Protein AF-A0A5K0XVF7-F1 (afdb_monomer_lite)

Sequence (56 aa):
MFATAVKFFAKKGKPKLKPIELKTPPEQTQTITRAIFDILKEHGPLTVSDTWERLK

Foldseek 3Di:
DVVVVCVVVPPPPDPPDDPPPDPDDPVVVVVVVVLLVVLCVVPPDDDPVVSVVPVD

Structure (mmCIF, N/CA/C/O backbone):
data_AF-A0A5K0XVF7-F1
#
_entry.id   AF-A0A5K0XVF7-F1
#
loop_
_atom_site.group_PDB
_atom_site.id
_atom_site.type_symbol
_atom_site.label_atom_id
_atom_site.label_alt_id
_atom_site.label_comp_id
_atom_site.label_asym_id
_atom_site.label_entity_id
_atom_site.label_seq_id
_atom_site.pdbx_PDB_ins_code
_atom_site.Cartn_x
_atom_site.Cartn_y
_atom_site.Cartn_z
_atom_site.occupancy
_atom_site.B_iso_or_equiv
_atom_site.auth_seq_id
_atom_site.auth_comp_id
_atom_site.auth_asym_id
_atom_site.auth_atom_id
_atom_site.pdbx_PDB_model_num
ATOM 1 N N . MET A 1 1 ? 36.331 -1.281 14.162 1.00 61.16 1 MET A N 1
ATOM 2 C CA . MET A 1 1 ? 35.152 -0.671 14.827 1.00 61.16 1 MET A CA 1
ATOM 3 C C . MET A 1 1 ? 34.676 0.630 14.162 1.00 61.16 1 MET A C 1
ATOM 5 O O . MET A 1 1 ? 33.477 0.864 14.137 1.00 61.16 1 MET A O 1
ATOM 9 N N . PHE A 1 2 ? 35.560 1.435 13.555 1.00 64.19 2 PHE A N 1
ATOM 10 C CA . PHE A 1 2 ? 35.203 2.712 12.904 1.00 64.19 2 PHE A CA 1
ATOM 11 C C . PHE A 1 2 ? 34.281 2.577 11.670 1.00 64.19 2 PHE A C 1
ATOM 13 O O . PHE A 1 2 ? 33.320 3.324 11.524 1.00 64.19 2 PHE A O 1
ATOM 20 N N . ALA A 1 3 ? 34.513 1.575 10.813 1.00 67.75 3 ALA A N 1
ATOM 21 C CA . ALA A 1 3 ? 33.711 1.353 9.603 1.00 67.75 3 ALA A CA 1
ATOM 22 C C . ALA A 1 3 ? 32.232 1.025 9.898 1.00 67.75 3 ALA A C 1
ATOM 24 O O . ALA A 1 3 ? 31.335 1.448 9.170 1.00 67.75 3 ALA A O 1
ATOM 25 N N . THR A 1 4 ? 31.963 0.307 10.992 1.00 69.56 4 THR A N 1
ATOM 26 C CA . THR A 1 4 ? 30.600 -0.031 11.426 1.00 69.56 4 THR A CA 1
ATOM 27 C C . THR A 1 4 ? 29.844 1.208 11.898 1.00 69.56 4 THR A C 1
ATOM 29 O O . THR A 1 4 ? 28.673 1.369 11.558 1.00 69.56 4 THR A O 1
ATOM 32 N N . ALA A 1 5 ? 30.523 2.113 12.612 1.00 71.56 5 ALA A N 1
ATOM 33 C CA . ALA A 1 5 ? 29.948 3.381 13.047 1.00 71.56 5 ALA A CA 1
ATOM 34 C C . ALA A 1 5 ? 29.579 4.259 11.841 1.00 71.56 5 ALA A C 1
ATOM 36 O O . ALA A 1 5 ? 28.433 4.688 11.728 1.00 71.56 5 ALA A O 1
ATOM 37 N N . VAL A 1 6 ? 30.493 4.431 10.876 1.00 73.25 6 VAL A N 1
ATOM 38 C CA . VAL A 1 6 ? 30.229 5.197 9.642 1.00 73.25 6 VAL A CA 1
ATOM 39 C C . VAL A 1 6 ? 29.035 4.628 8.872 1.00 73.25 6 VAL A C 1
ATOM 41 O O . VAL A 1 6 ? 28.173 5.383 8.436 1.00 73.25 6 VAL A O 1
ATOM 44 N N . LYS A 1 7 ? 28.912 3.299 8.763 1.00 66.50 7 LYS A N 1
ATOM 45 C CA . LYS A 1 7 ? 27.777 2.650 8.082 1.00 66.50 7 LYS A CA 1
ATOM 46 C C . LYS A 1 7 ? 26.441 2.864 8.803 1.00 66.50 7 LYS A C 1
ATOM 48 O O . LYS A 1 7 ? 25.397 2.902 8.153 1.00 66.50 7 LYS A O 1
ATOM 53 N N . PHE A 1 8 ? 26.463 3.001 10.128 1.00 64.56 8 PHE A N 1
ATOM 54 C CA . PHE A 1 8 ? 25.270 3.278 10.925 1.00 64.56 8 PHE A CA 1
ATOM 55 C C . PHE A 1 8 ? 24.826 4.740 10.782 1.00 64.56 8 PHE A C 1
ATOM 57 O O . PHE A 1 8 ? 23.647 4.993 10.553 1.00 64.56 8 PHE A O 1
ATOM 64 N N . PHE A 1 9 ? 25.769 5.688 10.808 1.00 65.38 9 PHE A N 1
ATOM 65 C CA . PHE A 1 9 ? 25.489 7.114 10.592 1.00 65.38 9 PHE A CA 1
ATOM 66 C C . PHE A 1 9 ? 25.160 7.456 9.128 1.00 65.38 9 PHE A C 1
ATOM 68 O O . PHE A 1 9 ? 24.394 8.380 8.872 1.00 65.38 9 PHE A O 1
ATOM 75 N N . ALA A 1 10 ? 25.677 6.690 8.161 1.00 66.38 10 ALA A N 1
ATOM 76 C CA . ALA A 1 10 ? 25.386 6.860 6.735 1.00 66.38 10 ALA A CA 1
ATOM 77 C C . ALA A 1 10 ? 24.021 6.294 6.308 1.00 66.38 10 ALA A C 1
ATOM 79 O O . ALA A 1 10 ? 23.556 6.570 5.199 1.00 66.38 10 ALA A O 1
ATOM 80 N N . LYS A 1 11 ? 23.344 5.507 7.158 1.00 67.69 11 LYS A N 1
ATOM 81 C CA . LYS A 1 11 ? 21.956 5.115 6.898 1.00 67.69 11 LYS A CA 1
ATOM 82 C C . LYS A 1 11 ? 21.073 6.342 7.077 1.00 67.69 11 LYS A C 1
ATOM 84 O O . LYS A 1 11 ? 20.625 6.647 8.178 1.00 67.69 11 LYS A O 1
ATOM 89 N N . LYS A 1 12 ? 20.787 7.019 5.962 1.00 67.50 12 LYS A N 1
ATOM 90 C CA . LYS A 1 12 ? 19.721 8.017 5.870 1.00 67.50 12 LYS A CA 1
ATOM 91 C C . LYS A 1 12 ? 18.444 7.363 6.400 1.00 67.50 12 LYS A C 1
ATOM 93 O O . LYS A 1 12 ? 17.899 6.455 5.769 1.00 67.50 12 LYS A O 1
ATOM 98 N N . GLY A 1 13 ? 18.035 7.751 7.607 1.00 63.62 13 GLY A N 1
ATOM 99 C CA . GLY A 1 13 ? 16.827 7.229 8.228 1.00 63.62 13 GLY A CA 1
ATOM 100 C C . GLY A 1 13 ? 15.664 7.454 7.274 1.00 63.62 13 GLY A C 1
ATOM 101 O O . GLY A 1 13 ? 15.537 8.545 6.712 1.00 63.62 13 GLY A O 1
ATOM 102 N N . LYS A 1 14 ? 14.844 6.420 7.044 1.00 66.94 14 LYS A N 1
ATOM 103 C CA . LYS A 1 14 ? 13.604 6.602 6.285 1.00 66.94 14 LYS A CA 1
ATOM 104 C C . LYS A 1 14 ? 12.858 7.767 6.947 1.00 66.94 14 LYS A C 1
ATOM 106 O O . LYS A 1 14 ? 12.702 7.729 8.173 1.00 66.94 14 LYS A O 1
ATOM 111 N N . PRO A 1 15 ? 12.468 8.814 6.197 1.00 75.69 15 PRO A N 1
ATOM 112 C CA . PRO A 1 15 ? 11.720 9.912 6.784 1.00 75.69 15 PRO A CA 1
ATOM 113 C C . PRO A 1 15 ? 10.502 9.315 7.484 1.00 75.69 15 PRO A C 1
ATOM 115 O O . PRO A 1 15 ? 9.888 8.380 6.964 1.00 75.69 15 PRO A O 1
ATOM 118 N N . LYS A 1 16 ? 10.182 9.809 8.683 1.00 69.50 16 LYS A N 1
ATOM 119 C CA . LYS A 1 16 ? 8.935 9.445 9.355 1.00 69.50 16 LYS A CA 1
ATOM 120 C C . LYS A 1 16 ? 7.796 9.992 8.495 1.00 69.50 16 LYS A C 1
ATOM 122 O O . LYS A 1 16 ? 7.432 11.158 8.614 1.00 69.50 16 LYS A O 1
ATOM 127 N N . LEU A 1 17 ? 7.319 9.173 7.562 1.00 77.62 17 LEU A N 1
ATOM 128 C CA . LEU A 1 17 ? 6.169 9.489 6.733 1.00 77.62 17 LEU A CA 1
ATOM 129 C C . LEU A 1 17 ? 4.960 9.519 7.661 1.00 77.62 17 LEU A C 1
ATOM 131 O O . LEU A 1 17 ? 4.717 8.566 8.405 1.00 77.62 17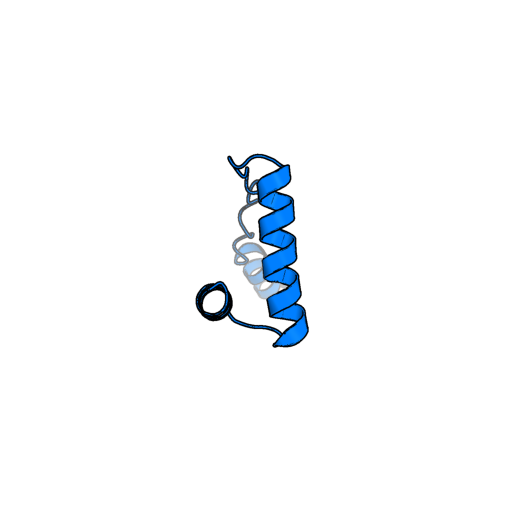 LEU A O 1
ATOM 135 N N . LYS A 1 18 ? 4.234 10.636 7.650 1.00 71.19 18 LYS A N 1
ATOM 136 C CA . LYS A 1 18 ? 2.921 10.685 8.287 1.00 71.19 18 LYS A CA 1
ATOM 137 C C . LYS A 1 18 ? 2.013 9.658 7.596 1.00 71.19 18 LYS A C 1
ATOM 139 O O . LYS A 1 18 ? 2.211 9.400 6.404 1.00 71.19 18 LYS A O 1
ATOM 144 N N . PRO A 1 19 ? 1.037 9.074 8.311 1.00 72.44 19 PRO A N 1
ATOM 145 C CA . PRO A 1 19 ? -0.023 8.310 7.670 1.00 72.44 19 PRO A CA 1
ATOM 146 C C . PRO A 1 19 ? -0.626 9.128 6.525 1.00 72.44 19 PRO A C 1
ATOM 148 O O . PRO A 1 19 ? -0.774 10.344 6.642 1.00 72.44 19 PRO A O 1
ATOM 151 N N . ILE A 1 20 ? -0.920 8.473 5.405 1.00 73.75 20 ILE A N 1
ATOM 152 C CA . ILE A 1 20 ? -1.561 9.129 4.267 1.00 73.75 20 ILE A CA 1
ATOM 153 C C . ILE A 1 20 ? -2.967 9.524 4.720 1.00 73.75 20 ILE A C 1
ATOM 155 O O . ILE A 1 20 ? -3.831 8.667 4.897 1.00 73.75 20 ILE A O 1
ATOM 159 N N . GLU A 1 21 ? -3.182 10.819 4.941 1.00 71.62 21 GLU A N 1
ATOM 160 C CA . GLU A 1 21 ? -4.505 11.376 5.206 1.00 71.62 21 GLU A CA 1
ATOM 161 C C . GLU A 1 21 ? -5.295 11.355 3.896 1.00 71.62 21 GLU A C 1
ATOM 163 O O . GLU A 1 21 ? -5.187 12.243 3.046 1.00 71.62 21 GLU A O 1
ATOM 168 N N . LEU A 1 22 ? -6.050 10.276 3.698 1.00 71.12 22 LEU A N 1
ATOM 169 C CA . LEU A 1 22 ? -6.976 10.160 2.584 1.00 71.12 22 LEU A CA 1
ATOM 170 C C . LEU A 1 22 ? -8.095 11.186 2.782 1.00 71.12 22 LEU A C 1
ATOM 172 O O . LEU A 1 22 ? -8.827 11.140 3.766 1.00 71.12 22 LEU A O 1
ATOM 176 N N . LYS A 1 23 ? -8.243 12.106 1.825 1.00 78.69 23 LYS A N 1
ATOM 177 C CA . LYS A 1 23 ? -9.336 13.094 1.808 1.00 78.69 23 LYS A CA 1
ATOM 178 C C . LYS A 1 23 ? -10.682 12.492 1.378 1.00 78.69 23 LYS A C 1
ATOM 180 O O . LYS A 1 23 ? -11.659 13.222 1.244 1.00 78.69 23 LYS A O 1
ATOM 185 N N . THR A 1 24 ? -10.726 11.190 1.097 1.00 74.94 24 THR A N 1
ATOM 186 C CA . THR A 1 24 ? -11.918 10.488 0.618 1.00 74.94 24 THR A CA 1
ATOM 187 C C . THR A 1 24 ? -12.813 10.047 1.777 1.00 74.94 24 THR A C 1
ATOM 189 O O . THR A 1 24 ? -12.302 9.674 2.836 1.00 74.94 24 THR A O 1
ATOM 192 N N . PRO A 1 25 ? -14.146 10.028 1.586 1.00 81.56 25 PRO A N 1
ATOM 193 C CA . PRO A 1 25 ? -15.067 9.447 2.554 1.00 81.56 25 PRO A CA 1
ATOM 194 C C . PRO A 1 25 ? -14.683 7.997 2.901 1.00 81.56 25 PRO A C 1
ATOM 196 O O . PRO A 1 25 ? -14.236 7.249 2.022 1.00 81.56 25 PRO A O 1
ATOM 199 N N . PRO A 1 26 ? -14.878 7.556 4.156 1.00 79.19 26 PRO A N 1
ATOM 200 C CA . PRO A 1 26 ? -14.450 6.232 4.609 1.00 79.19 26 PRO A CA 1
ATOM 201 C C . PRO A 1 26 ? -15.120 5.079 3.845 1.00 79.19 26 PRO A C 1
ATOM 203 O O . PRO A 1 26 ? -14.487 4.046 3.630 1.00 79.19 26 PRO A O 1
ATOM 206 N N . GLU A 1 27 ? -16.362 5.250 3.385 1.00 79.62 27 GLU A N 1
ATOM 207 C CA . GLU A 1 27 ? -17.074 4.254 2.567 1.00 79.62 27 GLU A CA 1
ATOM 208 C C . GLU A 1 27 ? -16.420 4.050 1.195 1.00 79.62 27 GLU A C 1
ATOM 210 O O . GLU A 1 27 ? -16.234 2.920 0.730 1.00 79.62 27 GLU A O 1
ATOM 215 N N . GLN A 1 28 ? -15.996 5.147 0.564 1.00 82.25 28 GLN A N 1
ATOM 216 C CA . GLN A 1 28 ? -15.316 5.107 -0.725 1.00 82.25 28 GLN A CA 1
ATOM 217 C C . GLN A 1 28 ? -13.948 4.428 -0.592 1.00 82.25 28 GLN A C 1
ATOM 219 O O . GLN A 1 28 ? -13.590 3.590 -1.416 1.00 82.25 28 GLN A O 1
ATOM 224 N N . THR A 1 29 ? -13.216 4.711 0.488 1.00 82.62 29 THR A N 1
ATOM 225 C CA . THR A 1 29 ? -11.921 4.078 0.774 1.00 82.62 29 THR A CA 1
ATOM 226 C C . THR A 1 29 ? -12.044 2.562 0.926 1.00 82.62 29 THR A C 1
ATOM 228 O O . THR A 1 29 ? -11.217 1.818 0.395 1.00 82.62 29 THR A O 1
ATOM 231 N N . GLN A 1 30 ? -13.081 2.082 1.615 1.00 84.12 30 GLN A N 1
ATOM 232 C CA . GLN A 1 30 ? -13.322 0.645 1.775 1.00 84.12 30 GLN A CA 1
ATOM 233 C C . GLN A 1 30 ? -13.661 -0.027 0.445 1.00 84.12 30 GLN A C 1
ATOM 235 O O . GLN A 1 30 ? -13.146 -1.106 0.157 1.00 84.12 30 GLN A O 1
ATOM 240 N N . THR A 1 31 ? -14.482 0.626 -0.377 1.00 87.38 31 THR A N 1
ATOM 241 C CA . THR A 1 31 ? -14.870 0.115 -1.698 1.00 87.38 31 THR A CA 1
ATOM 242 C C . THR A 1 31 ? -13.661 0.015 -2.628 1.00 87.38 31 THR A C 1
ATOM 244 O O . THR A 1 31 ? -13.420 -1.042 -3.206 1.00 87.38 31 THR A O 1
ATOM 247 N N . ILE A 1 32 ? -12.842 1.073 -2.695 1.00 85.25 32 ILE A N 1
ATOM 248 C CA . ILE A 1 32 ? -11.603 1.099 -3.489 1.00 85.25 32 ILE A CA 1
ATOM 249 C C . ILE A 1 32 ? -10.632 0.011 -3.012 1.00 85.25 32 ILE A C 1
ATOM 251 O O . ILE A 1 32 ? -10.064 -0.716 -3.823 1.00 85.25 32 ILE A O 1
ATOM 255 N N . THR A 1 33 ? -10.466 -0.136 -1.695 1.00 86.50 33 THR A N 1
ATOM 256 C CA . THR A 1 33 ? -9.536 -1.119 -1.121 1.00 86.50 33 THR A CA 1
ATOM 257 C C . THR A 1 33 ? -9.964 -2.552 -1.429 1.00 86.50 33 THR A C 1
ATOM 259 O O . THR A 1 33 ? -9.113 -3.376 -1.756 1.00 86.50 33 THR A O 1
ATOM 262 N N . ARG A 1 34 ? -11.267 -2.857 -1.356 1.00 88.38 34 ARG A N 1
ATOM 263 C CA . ARG A 1 34 ? -11.800 -4.186 -1.694 1.00 88.38 34 ARG A CA 1
ATOM 264 C C . ARG A 1 34 ? -11.584 -4.520 -3.166 1.00 88.38 34 ARG A C 1
ATOM 266 O O . ARG A 1 34 ? -11.004 -5.558 -3.449 1.00 88.38 34 ARG A O 1
ATOM 273 N N . ALA A 1 35 ? -11.935 -3.608 -4.072 1.00 87.50 35 ALA A N 1
ATOM 274 C CA . ALA A 1 35 ? -11.741 -3.815 -5.507 1.00 87.50 35 ALA A CA 1
ATOM 275 C C . ALA A 1 35 ? -10.263 -4.066 -5.863 1.00 87.50 35 ALA A C 1
ATOM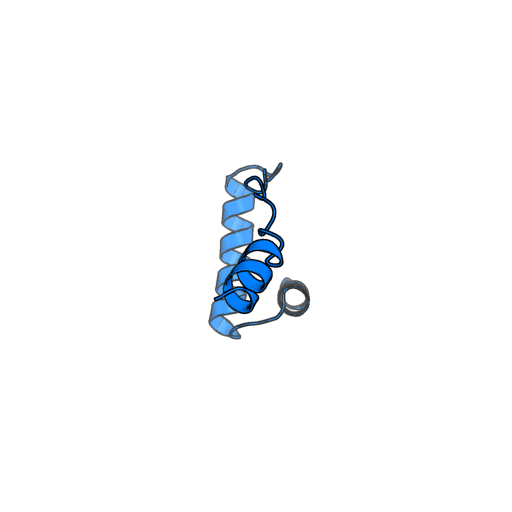 277 O O . ALA A 1 35 ? -9.946 -5.003 -6.589 1.00 87.50 35 ALA A O 1
ATOM 278 N N . ILE A 1 36 ? -9.344 -3.275 -5.297 1.00 86.44 36 ILE A N 1
ATOM 279 C CA . ILE A 1 36 ? -7.899 -3.474 -5.488 1.00 86.44 36 ILE A CA 1
ATOM 280 C C . ILE A 1 36 ? -7.442 -4.823 -4.913 1.00 86.44 36 ILE A C 1
ATOM 282 O O . ILE A 1 36 ? -6.644 -5.521 -5.537 1.00 86.44 36 ILE A O 1
ATOM 286 N N . PHE A 1 37 ? -7.930 -5.200 -3.729 1.00 86.38 37 PHE A N 1
ATOM 287 C CA . PHE A 1 37 ? -7.569 -6.466 -3.094 1.00 86.38 37 PHE A CA 1
ATOM 288 C C . PHE A 1 37 ? -8.032 -7.676 -3.906 1.00 86.38 37 PHE A C 1
ATOM 290 O O . PHE A 1 37 ? -7.258 -8.617 -4.070 1.00 86.38 37 PHE A O 1
ATOM 297 N N . ASP A 1 38 ? -9.252 -7.642 -4.439 1.00 88.44 38 ASP A N 1
ATOM 298 C CA . ASP A 1 38 ? -9.791 -8.726 -5.259 1.00 88.44 38 ASP A CA 1
ATOM 299 C C . ASP A 1 38 ? -8.949 -8.918 -6.533 1.00 88.44 38 ASP A C 1
ATOM 301 O O . ASP A 1 38 ? -8.539 -10.039 -6.834 1.00 88.44 38 ASP A O 1
ATOM 305 N N . ILE A 1 39 ? -8.542 -7.826 -7.194 1.00 85.38 39 ILE A N 1
ATOM 306 C CA . ILE A 1 39 ? -7.646 -7.866 -8.367 1.00 85.38 39 ILE A CA 1
ATOM 307 C C . ILE A 1 39 ? -6.278 -8.469 -8.017 1.00 85.38 39 ILE A C 1
ATOM 309 O O . ILE A 1 39 ? -5.762 -9.319 -8.747 1.00 85.38 39 ILE A O 1
ATOM 313 N N . LEU A 1 40 ? -5.683 -8.056 -6.893 1.00 84.62 40 LEU A N 1
ATOM 314 C CA . LEU A 1 40 ? -4.401 -8.601 -6.430 1.00 84.62 40 LEU A CA 1
ATOM 315 C C . LEU A 1 40 ? -4.506 -10.080 -6.041 1.00 84.62 40 LEU A C 1
ATOM 317 O O . LEU A 1 40 ? -3.554 -10.840 -6.222 1.00 84.62 40 LEU A O 1
ATOM 321 N N . LYS A 1 41 ? -5.650 -10.502 -5.501 1.00 83.56 41 LYS A N 1
ATOM 322 C CA . LYS A 1 41 ? -5.893 -11.892 -5.114 1.00 83.56 41 LYS A CA 1
ATOM 323 C C . LYS A 1 41 ? -6.035 -12.803 -6.332 1.00 83.56 41 LYS A C 1
ATOM 325 O O . LYS A 1 41 ? -5.507 -13.911 -6.309 1.00 83.56 41 LYS A O 1
ATOM 330 N N . GLU A 1 42 ? -6.725 -12.353 -7.375 1.00 84.75 42 GLU A N 1
ATOM 331 C CA . GLU A 1 42 ? -6.948 -13.143 -8.592 1.00 84.75 42 GLU A CA 1
ATOM 332 C C . GLU A 1 42 ? -5.708 -13.233 -9.490 1.00 84.75 42 GLU A C 1
ATOM 334 O O . GLU A 1 42 ? -5.464 -14.270 -10.107 1.00 84.75 42 GLU A O 1
ATOM 339 N N . HIS A 1 43 ? -4.904 -12.169 -9.559 1.00 79.75 43 HIS A N 1
ATOM 340 C CA . HIS A 1 43 ? -3.795 -12.071 -10.515 1.00 79.75 43 HIS A CA 1
ATOM 341 C C . HIS A 1 43 ? -2.394 -12.127 -9.891 1.00 79.75 43 HIS A C 1
ATOM 343 O O . HIS A 1 43 ? -1.402 -12.161 -10.621 1.00 79.75 43 HIS A O 1
ATOM 349 N N . GLY A 1 44 ? -2.292 -12.179 -8.562 1.00 75.25 44 GLY A N 1
ATOM 350 C CA . GLY A 1 44 ? -1.018 -12.154 -7.848 1.00 75.25 44 GLY A CA 1
ATOM 351 C C . GLY A 1 44 ? -0.446 -10.736 -7.704 1.00 75.25 44 GLY A C 1
ATOM 352 O O . GLY A 1 44 ? -1.129 -9.751 -7.987 1.00 75.25 44 GLY A O 1
ATOM 353 N N . PRO A 1 45 ? 0.801 -10.598 -7.215 1.00 74.69 45 PRO A N 1
ATOM 354 C CA . PRO A 1 45 ? 1.414 -9.294 -6.980 1.00 74.69 45 PRO A CA 1
ATOM 355 C C . PRO A 1 45 ? 1.636 -8.552 -8.304 1.00 74.69 45 PRO A C 1
ATOM 357 O O . PRO A 1 45 ? 2.625 -8.769 -9.001 1.00 74.69 45 PRO A O 1
ATOM 360 N N . LEU A 1 46 ? 0.696 -7.670 -8.630 1.00 76.69 46 LEU A N 1
ATOM 361 C CA . LEU A 1 46 ? 0.751 -6.764 -9.768 1.00 76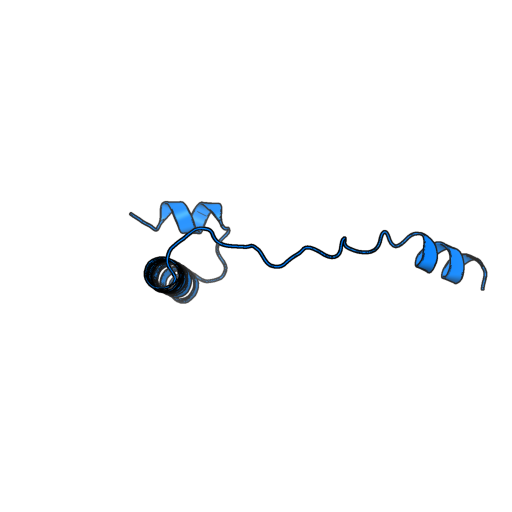.69 46 LEU A CA 1
ATOM 362 C C . LEU A 1 46 ? 1.419 -5.447 -9.372 1.00 76.69 46 LEU A C 1
AT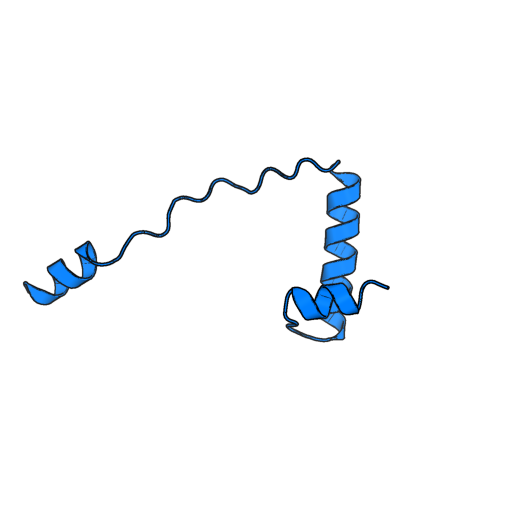OM 364 O O . LEU A 1 46 ? 1.409 -5.042 -8.204 1.00 76.69 46 LEU A O 1
ATOM 368 N N . THR A 1 47 ? 1.987 -4.747 -10.354 1.00 75.56 47 THR A N 1
ATOM 369 C CA . THR A 1 47 ? 2.407 -3.367 -10.120 1.00 75.56 47 THR A CA 1
ATOM 370 C C . THR A 1 47 ? 1.176 -2.473 -9.951 1.00 75.56 47 THR A C 1
ATOM 372 O O . THR A 1 47 ? 0.069 -2.807 -10.384 1.00 75.56 47 THR A O 1
ATOM 375 N N . VAL A 1 48 ? 1.354 -1.315 -9.305 1.00 70.75 48 VAL A N 1
ATOM 376 C CA . VAL A 1 48 ? 0.259 -0.350 -9.110 1.00 70.75 48 VAL A CA 1
ATOM 377 C C . VAL A 1 48 ? -0.366 0.019 -10.458 1.00 70.75 48 VAL A C 1
ATOM 379 O O . VAL A 1 48 ? -1.585 0.023 -10.571 1.00 70.75 48 VAL A O 1
ATOM 382 N N . SER A 1 49 ? 0.456 0.249 -11.485 1.00 71.50 49 SER A N 1
ATOM 383 C CA . SER A 1 49 ? 0.003 0.568 -12.842 1.00 71.50 49 SER A CA 1
ATOM 384 C C . SER A 1 49 ? -0.851 -0.547 -13.450 1.00 71.50 49 SER A C 1
ATOM 386 O O . SER A 1 49 ? -1.965 -0.278 -13.889 1.00 71.50 49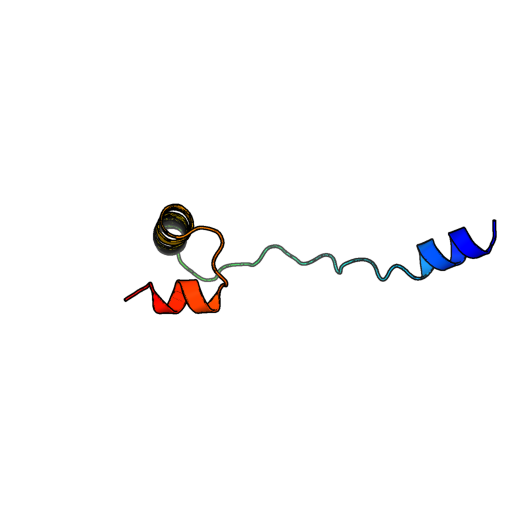 SER A O 1
ATOM 388 N N . ASP A 1 50 ? -0.392 -1.801 -13.381 1.00 75.25 50 ASP A N 1
ATOM 389 C CA . ASP A 1 50 ? -1.124 -2.947 -13.950 1.00 75.25 50 ASP A CA 1
ATOM 390 C C . ASP A 1 50 ? -2.454 -3.209 -13.228 1.00 75.25 50 ASP A C 1
ATOM 392 O O . ASP A 1 50 ? -3.398 -3.748 -13.804 1.00 75.25 50 ASP A O 1
ATOM 396 N N . THR A 1 51 ? -2.537 -2.839 -11.947 1.00 78.06 51 THR A N 1
ATOM 397 C CA . THR A 1 51 ? -3.773 -2.945 -11.160 1.00 78.06 51 THR A CA 1
ATOM 398 C C . THR A 1 51 ? -4.821 -1.945 -11.660 1.00 78.06 51 THR A C 1
ATOM 400 O O . THR A 1 51 ? -5.996 -2.291 -11.767 1.00 78.06 51 THR A O 1
ATOM 403 N N . TRP A 1 52 ? -4.404 -0.725 -12.024 1.00 75.62 52 TRP A N 1
ATOM 404 C CA . TRP A 1 52 ? -5.295 0.302 -12.577 1.00 75.62 52 TRP A CA 1
ATOM 405 C C . TRP A 1 52 ? -5.797 -0.027 -13.983 1.00 75.62 52 TRP A C 1
ATOM 407 O O . TRP A 1 52 ? -6.935 0.298 -14.296 1.00 75.62 52 TRP A O 1
ATOM 417 N N . GLU A 1 53 ? -5.008 -0.714 -14.810 1.00 79.25 53 GLU A N 1
ATOM 418 C CA . GLU A 1 53 ? -5.457 -1.160 -16.141 1.00 79.25 53 GLU A CA 1
ATOM 419 C C . GLU A 1 53 ? -6.570 -2.220 -16.081 1.00 79.25 53 GLU A C 1
ATOM 421 O O . GLU A 1 53 ? -7.324 -2.393 -17.040 1.00 79.25 53 GLU A O 1
ATOM 426 N N . ARG A 1 54 ? -6.688 -2.928 -14.952 1.00 76.06 54 ARG A N 1
ATOM 427 C CA . ARG A 1 54 ? -7.681 -3.993 -14.733 1.00 76.06 54 ARG A CA 1
ATOM 428 C C . ARG A 1 54 ? -8.958 -3.505 -14.054 1.00 76.06 54 ARG A C 1
ATOM 430 O O . ARG A 1 54 ? -9.972 -4.193 -14.120 1.00 76.06 54 ARG A O 1
ATOM 437 N N . LEU A 1 55 ? -8.922 -2.322 -13.441 1.00 75.81 55 LEU A N 1
ATOM 438 C CA . LEU A 1 55 ? -10.099 -1.595 -12.966 1.00 75.81 55 LEU A CA 1
ATOM 439 C C . LEU A 1 55 ? -10.793 -0.947 -14.177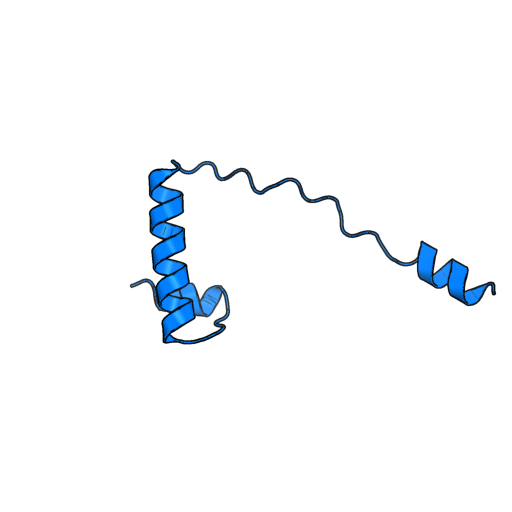 1.00 75.81 55 LEU A C 1
ATOM 441 O O . LEU A 1 55 ? -10.557 0.223 -14.468 1.00 75.81 55 LEU A O 1
ATOM 445 N N . LYS A 1 56 ? -11.593 -1.716 -14.921 1.00 61.09 56 LYS A N 1
ATOM 446 C CA . LYS A 1 56 ? -12.367 -1.223 -16.070 1.00 61.09 56 LYS A CA 1
ATOM 447 C C . LYS A 1 56 ? -13.842 -1.050 -15.733 1.00 61.09 56 LYS A C 1
ATOM 449 O O . LYS A 1 56 ? -14.370 -1.905 -14.989 1.00 61.09 56 LYS A O 1
#

pLDDT: mean 75.75, std 7.58, range [61.09, 88.44]

Radius of gyration: 19.03 Å; chains: 1; bounding box: 52×26×31 Å

Organism: NCBI:txid210225

Secondary structure (DSSP, 8-state):
-HHHHHHHHTS-PPP-PPP----S-HHHHHHHHHHHHHHHHHH-S--HHHHHHH--